Protein AF-A0AB38TUF3-F1 (afdb_monomer)

Secondary structure (DSSP, 8-state):
--HHHHHHHHHHHHHHT-HHHHHHHHHHHHTSTTGGGGHHHHHHHHHH-TT----TT-HHHHHHHTTTTTTHHHHHHHHHHH---HHHHHHHHHHHHH--THHHHHHHHHHHHHHH-TTS-HHHHHHHHHHH-

Radius of gyration: 14.68 Å; Cα contacts (8 Å, |Δi|>4): 117; chains: 1; bounding box: 42×33×36 Å

Foldseek 3Di:
DDPVVLLVQLVVCLVVVVLVSVLVSLVVLQPDPPSQVCLLSLLVSCQVCQPDDSDDDHSSLVSLCSCVVPCSLVSLLVSCVVGQHLVSLVSLLVVLVVDDDPSNVVSLVSLVCQLPDPVHDPNRNVSSVVSND

Structure (mmCIF, N/CA/C/O backbone):
data_AF-A0AB38TUF3-F1
#
_entry.id   AF-A0AB38TUF3-F1
#
loop_
_atom_site.group_PDB
_atom_site.id
_atom_site.type_symbol
_atom_site.label_atom_id
_atom_site.label_alt_id
_atom_site.label_comp_id
_atom_site.label_asym_id
_atom_site.label_entity_id
_atom_site.label_seq_id
_atom_site.pdbx_PDB_ins_code
_atom_site.Cartn_x
_atom_site.Cartn_y
_atom_site.Cartn_z
_atom_site.occupancy
_atom_site.B_iso_or_equiv
_atom_site.auth_seq_id
_atom_site.auth_comp_id
_atom_site.auth_asym_id
_atom_site.auth_atom_id
_atom_site.pdbx_PDB_model_num
ATOM 1 N N . MET A 1 1 ? 18.855 -11.535 -9.978 1.00 76.94 1 MET A N 1
ATOM 2 C CA . MET A 1 1 ? 19.681 -10.334 -9.712 1.00 76.94 1 MET A CA 1
ATOM 3 C C . MET A 1 1 ? 20.129 -10.280 -8.255 1.00 76.94 1 MET A C 1
ATOM 5 O O . MET A 1 1 ? 19.539 -10.967 -7.419 1.00 76.94 1 MET A O 1
ATOM 9 N N . ASP A 1 2 ? 21.174 -9.523 -7.926 1.00 84.56 2 ASP A N 1
ATOM 10 C CA . ASP A 1 2 ? 21.467 -9.181 -6.528 1.00 84.56 2 ASP A CA 1
ATOM 11 C C . ASP A 1 2 ? 20.508 -8.088 -6.002 1.00 84.56 2 ASP A C 1
ATOM 13 O O . ASP A 1 2 ? 19.706 -7.528 -6.749 1.00 84.56 2 ASP A O 1
ATOM 17 N N . ALA A 1 3 ? 20.525 -7.819 -4.692 1.00 81.50 3 ALA A N 1
ATOM 18 C CA . ALA A 1 3 ? 19.581 -6.876 -4.085 1.00 81.50 3 ALA A CA 1
ATOM 19 C C . ALA A 1 3 ? 19.778 -5.425 -4.560 1.00 81.50 3 ALA A C 1
ATOM 21 O O . ALA A 1 3 ? 18.803 -4.693 -4.706 1.00 81.50 3 ALA A O 1
ATOM 22 N N . LYS A 1 4 ? 21.023 -5.028 -4.840 1.00 82.50 4 LYS A N 1
ATOM 23 C CA . LYS A 1 4 ? 21.362 -3.671 -5.275 1.00 82.50 4 LYS A CA 1
ATOM 24 C C . LYS A 1 4 ? 20.907 -3.435 -6.714 1.00 82.50 4 LYS A C 1
ATOM 26 O O . LYS A 1 4 ? 20.442 -2.350 -7.050 1.00 82.50 4 LYS A O 1
ATOM 31 N N . GLU A 1 5 ? 21.010 -4.460 -7.554 1.00 84.94 5 GLU A N 1
ATOM 32 C CA . GLU A 1 5 ? 20.477 -4.432 -8.913 1.00 84.94 5 GLU A CA 1
ATOM 33 C C . GLU A 1 5 ? 18.943 -4.302 -8.925 1.00 84.94 5 GLU A C 1
ATOM 35 O O . GLU A 1 5 ? 18.403 -3.571 -9.755 1.00 84.94 5 GLU A O 1
ATOM 40 N N . ILE A 1 6 ? 18.233 -4.978 -8.009 1.00 82.75 6 ILE A N 1
ATOM 41 C CA . ILE A 1 6 ? 16.764 -4.888 -7.897 1.00 82.75 6 ILE A CA 1
ATOM 42 C C . ILE A 1 6 ? 16.338 -3.482 -7.468 1.00 82.75 6 ILE A C 1
ATOM 44 O O . ILE A 1 6 ? 15.448 -2.906 -8.087 1.00 82.75 6 ILE A O 1
ATOM 48 N N . GLU A 1 7 ? 16.991 -2.904 -6.457 1.00 83.25 7 GLU A N 1
ATOM 49 C CA . GLU A 1 7 ? 16.710 -1.532 -6.010 1.00 83.25 7 GLU A CA 1
ATOM 50 C C . GLU A 1 7 ? 16.916 -0.509 -7.132 1.00 83.25 7 GLU A C 1
ATOM 52 O O . GLU A 1 7 ? 16.070 0.362 -7.337 1.00 83.25 7 GLU A O 1
ATOM 57 N N . GLY A 1 8 ? 18.002 -0.649 -7.902 1.00 82.31 8 GLY A N 1
ATOM 58 C CA . GLY A 1 8 ? 18.255 0.194 -9.070 1.00 82.31 8 GLY A CA 1
ATOM 59 C C . GLY A 1 8 ? 17.143 0.084 -10.115 1.00 82.31 8 GLY A C 1
ATOM 60 O O . GLY A 1 8 ? 16.612 1.099 -10.561 1.00 82.31 8 GLY A O 1
ATOM 61 N N . LYS A 1 9 ? 16.716 -1.142 -10.448 1.00 84.19 9 LYS A N 1
ATOM 62 C CA . LYS A 1 9 ? 15.611 -1.340 -11.396 1.00 84.19 9 LYS A CA 1
ATOM 63 C C . LYS A 1 9 ? 14.277 -0.815 -10.877 1.00 84.19 9 LYS A C 1
ATOM 65 O O . LYS A 1 9 ? 13.546 -0.222 -11.662 1.00 84.19 9 LYS A O 1
ATOM 70 N N . LEU A 1 10 ? 13.954 -1.000 -9.595 1.00 81.19 10 LEU A N 1
ATOM 71 C CA . LEU A 1 10 ? 12.727 -0.452 -9.004 1.00 81.19 10 LEU A CA 1
ATOM 72 C C . LEU A 1 10 ? 12.687 1.066 -9.176 1.00 81.19 10 LEU A C 1
ATOM 74 O O . LEU A 1 10 ? 11.677 1.602 -9.622 1.00 81.19 10 LEU A O 1
ATOM 78 N N . HIS A 1 11 ? 13.800 1.750 -8.908 1.00 80.50 11 HIS A N 1
ATOM 79 C CA . HIS A 1 11 ? 13.908 3.191 -9.108 1.00 80.50 11 HIS A CA 1
ATOM 80 C C . HIS A 1 11 ? 13.712 3.594 -10.584 1.00 80.50 11 HIS A C 1
ATOM 82 O O . HIS A 1 11 ? 12.916 4.489 -10.884 1.00 80.50 11 HIS A O 1
ATOM 88 N N . ASP A 1 12 ? 14.366 2.907 -11.519 1.00 81.06 12 ASP A N 1
ATOM 89 C CA . ASP A 1 12 ? 14.293 3.226 -12.951 1.00 81.06 12 ASP A CA 1
ATOM 90 C C . ASP A 1 12 ? 12.907 2.940 -13.554 1.00 81.06 12 ASP A C 1
ATOM 92 O O . ASP A 1 12 ? 12.365 3.740 -14.325 1.00 81.06 12 ASP A O 1
ATOM 96 N N . LEU A 1 13 ? 12.284 1.825 -13.168 1.00 79.50 13 LEU A N 1
ATOM 97 C CA . LEU A 1 13 ? 10.931 1.450 -13.588 1.00 79.50 13 LEU A CA 1
ATOM 98 C C . LEU A 1 13 ? 9.881 2.381 -12.978 1.00 79.50 13 LEU A C 1
ATOM 100 O O . LEU A 1 13 ? 8.965 2.816 -13.676 1.00 79.50 13 LEU A O 1
ATOM 104 N N . SER A 1 14 ? 10.070 2.781 -11.717 1.00 72.75 14 SER A N 1
ATOM 105 C CA . SER A 1 14 ? 9.229 3.790 -11.067 1.00 72.75 14 SER A CA 1
ATOM 106 C C . SER A 1 14 ? 9.355 5.176 -11.692 1.00 72.75 14 SER A C 1
ATOM 108 O O . SER A 1 14 ? 8.436 5.973 -11.586 1.00 72.75 14 SER A O 1
ATOM 110 N N . SER A 1 15 ? 10.469 5.482 -12.355 1.00 75.50 15 SER A N 1
ATOM 111 C CA . SER A 1 15 ? 10.649 6.764 -13.044 1.00 75.50 15 SER A CA 1
ATOM 112 C C . SER A 1 15 ? 10.088 6.716 -14.466 1.00 75.50 15 SER A C 1
ATOM 114 O O . SER A 1 15 ? 9.517 7.687 -14.956 1.00 75.50 15 SER A O 1
ATOM 116 N N . SER A 1 16 ? 10.241 5.573 -15.139 1.00 76.69 16 SER A N 1
ATOM 117 C CA . SER A 1 16 ? 9.815 5.371 -16.529 1.00 76.69 16 SER A CA 1
ATOM 118 C C . SER A 1 16 ? 8.349 4.954 -16.686 1.00 76.69 16 SER A C 1
ATOM 120 O O . SER A 1 16 ? 7.840 4.988 -17.805 1.00 76.69 16 SER A O 1
ATOM 122 N N . MET A 1 17 ? 7.659 4.595 -15.594 1.00 73.56 17 MET A N 1
ATOM 123 C CA . MET A 1 17 ? 6.273 4.095 -15.600 1.00 73.56 17 MET A CA 1
ATOM 124 C C . MET A 1 17 ? 6.074 2.846 -16.473 1.00 73.56 17 MET A C 1
ATOM 126 O O . MET A 1 17 ? 4.990 2.635 -17.022 1.00 73.56 17 MET A O 1
ATOM 130 N N . ASN A 1 18 ? 7.112 2.023 -16.626 1.00 81.88 18 ASN A N 1
ATOM 131 C CA . ASN A 1 18 ? 7.025 0.777 -17.378 1.00 81.88 18 ASN A CA 1
ATOM 132 C C . ASN A 1 18 ? 6.390 -0.316 -16.503 1.00 81.88 18 ASN A C 1
ATOM 134 O O . ASN A 1 18 ? 7.080 -0.933 -15.693 1.00 81.88 18 ASN A O 1
ATOM 138 N N . LEU A 1 19 ? 5.075 -0.509 -16.656 1.00 77.69 19 LEU A N 1
ATOM 139 C CA . LEU A 1 19 ? 4.294 -1.467 -15.869 1.00 77.69 19 LEU A CA 1
ATOM 140 C C . LEU A 1 19 ? 4.656 -2.918 -16.191 1.00 77.69 19 LEU A C 1
ATOM 142 O O . LEU A 1 19 ? 4.855 -3.685 -15.262 1.00 77.69 19 LEU A O 1
ATOM 146 N N . ASP A 1 20 ? 4.850 -3.267 -17.465 1.00 80.25 20 ASP A N 1
ATOM 147 C CA . ASP A 1 20 ? 5.231 -4.634 -17.854 1.00 80.25 20 ASP A CA 1
ATOM 148 C C . ASP A 1 20 ? 6.565 -5.035 -17.198 1.00 80.25 20 ASP A C 1
ATOM 150 O O . ASP A 1 20 ? 6.699 -6.104 -16.609 1.00 80.25 20 ASP A O 1
ATOM 154 N N . GLY A 1 21 ? 7.549 -4.129 -17.221 1.00 83.19 21 GLY A N 1
ATOM 155 C CA . GLY A 1 21 ? 8.835 -4.363 -16.561 1.00 83.19 21 GLY A CA 1
ATOM 156 C C . GLY A 1 21 ? 8.750 -4.374 -15.032 1.00 83.19 21 GLY A C 1
ATOM 157 O O . GLY A 1 21 ? 9.571 -5.020 -14.378 1.00 83.19 21 GLY A O 1
ATOM 158 N N . LEU A 1 22 ? 7.785 -3.652 -14.454 1.00 84.75 22 LEU A N 1
ATOM 159 C CA . LEU A 1 22 ? 7.518 -3.670 -13.019 1.00 84.75 22 LEU A CA 1
ATOM 160 C C . LEU A 1 22 ? 6.875 -4.991 -12.598 1.00 84.75 22 LEU A C 1
ATOM 162 O O . LEU A 1 22 ? 7.265 -5.527 -11.563 1.00 84.75 22 LEU A O 1
ATOM 166 N N . ASP A 1 23 ? 5.958 -5.522 -13.401 1.00 85.06 23 ASP A N 1
ATOM 167 C CA . ASP A 1 23 ? 5.313 -6.808 -13.156 1.00 85.06 23 ASP A CA 1
ATOM 168 C C . ASP A 1 23 ? 6.335 -7.950 -13.210 1.00 85.06 23 ASP A C 1
ATOM 170 O O . ASP A 1 23 ? 6.451 -8.701 -12.241 1.00 85.06 23 ASP A O 1
ATOM 174 N N . ASP A 1 24 ? 7.181 -7.991 -14.246 1.00 86.50 24 ASP A N 1
ATOM 175 C CA . ASP A 1 24 ? 8.282 -8.961 -14.351 1.00 86.50 24 ASP A CA 1
ATOM 176 C C . ASP A 1 24 ? 9.218 -8.907 -13.126 1.00 86.50 24 ASP A C 1
ATOM 178 O O . ASP A 1 24 ? 9.684 -9.932 -12.617 1.00 86.50 24 ASP A O 1
ATOM 182 N N . LEU A 1 25 ? 9.512 -7.698 -12.632 1.00 85.88 25 LEU A N 1
ATOM 183 C CA . LEU A 1 25 ? 10.367 -7.515 -11.460 1.00 85.88 25 LEU A CA 1
ATOM 184 C C . LEU A 1 25 ? 9.665 -7.934 -10.164 1.00 85.88 25 LEU A C 1
ATOM 186 O O . LEU A 1 25 ? 10.314 -8.481 -9.271 1.00 85.88 25 LEU A O 1
ATOM 190 N N . CYS A 1 26 ? 8.360 -7.691 -10.051 1.00 87.12 26 CYS A N 1
ATOM 191 C CA . CYS A 1 26 ? 7.555 -8.141 -8.920 1.00 87.12 26 CYS A CA 1
ATOM 192 C C . CYS A 1 26 ? 7.493 -9.670 -8.866 1.00 87.12 26 CYS A C 1
ATOM 194 O O . CYS A 1 26 ? 7.674 -10.227 -7.785 1.00 87.12 26 CYS A O 1
ATOM 196 N N . ASP A 1 27 ? 7.356 -10.343 -10.009 1.00 85.31 27 ASP A N 1
ATOM 197 C CA . ASP A 1 27 ? 7.421 -11.805 -10.102 1.00 85.31 27 ASP A CA 1
ATOM 198 C C . ASP A 1 27 ? 8.804 -12.343 -9.692 1.00 85.31 27 ASP A C 1
ATOM 200 O O . ASP A 1 27 ? 8.904 -13.332 -8.955 1.00 85.31 27 ASP A O 1
ATOM 204 N N . GLU A 1 28 ? 9.896 -11.671 -10.090 1.00 85.88 28 GLU A N 1
ATOM 205 C CA . GLU A 1 28 ? 11.243 -12.026 -9.618 1.00 85.88 28 GLU A CA 1
ATOM 206 C C . GLU A 1 28 ? 11.367 -11.840 -8.098 1.00 85.88 28 GLU A C 1
ATOM 208 O O . GLU A 1 28 ? 11.960 -12.688 -7.431 1.00 85.88 28 GLU A O 1
ATOM 213 N N . ILE A 1 29 ? 10.809 -10.766 -7.530 1.00 85.81 29 ILE A N 1
ATOM 214 C CA . ILE A 1 29 ? 10.804 -10.521 -6.080 1.00 85.81 29 ILE A CA 1
ATOM 215 C C . ILE A 1 29 ? 9.977 -11.584 -5.344 1.00 85.81 29 ILE A C 1
ATOM 217 O O . ILE A 1 29 ? 10.436 -12.094 -4.318 1.00 85.81 29 ILE A O 1
ATOM 221 N N . ASP A 1 30 ? 8.809 -11.959 -5.871 1.00 81.56 30 ASP A N 1
ATOM 222 C CA . ASP A 1 30 ? 7.905 -12.958 -5.284 1.00 81.56 30 ASP A CA 1
ATOM 223 C C . ASP A 1 30 ? 8.564 -14.340 -5.169 1.00 81.56 30 ASP A C 1
ATOM 225 O O . ASP A 1 30 ? 8.411 -15.056 -4.172 1.00 81.56 30 ASP A O 1
ATOM 229 N N . GLY A 1 31 ? 9.376 -14.694 -6.170 1.00 80.69 31 GLY A N 1
ATOM 230 C CA . GLY A 1 31 ? 10.159 -15.927 -6.200 1.00 80.69 31 GLY A CA 1
ATOM 231 C C . GLY A 1 31 ? 11.291 -15.990 -5.167 1.00 80.69 31 GLY A C 1
ATOM 232 O O . GLY A 1 31 ? 11.901 -17.049 -4.985 1.00 80.69 31 GLY A O 1
ATOM 233 N N . ARG A 1 32 ? 11.596 -14.889 -4.470 1.00 81.38 32 ARG A N 1
ATOM 234 C CA . ARG A 1 32 ? 12.729 -14.807 -3.542 1.00 81.38 32 ARG A CA 1
ATOM 235 C C . ARG A 1 32 ? 12.308 -14.964 -2.088 1.00 81.38 32 ARG A C 1
ATOM 237 O O . ARG A 1 32 ? 11.333 -14.397 -1.608 1.00 81.38 32 ARG A O 1
ATOM 244 N N . GLY A 1 33 ? 13.150 -15.650 -1.316 1.00 77.19 33 GLY A N 1
ATOM 245 C CA . GLY A 1 33 ? 12.983 -15.741 0.139 1.00 77.19 33 GLY A CA 1
ATOM 246 C C . GLY A 1 33 ? 13.194 -14.412 0.877 1.00 77.19 33 GLY A C 1
ATOM 247 O O . GLY A 1 33 ? 12.792 -14.290 2.030 1.00 77.19 33 GLY A O 1
ATOM 248 N N . ASP A 1 34 ? 13.812 -13.421 0.227 1.00 81.81 34 ASP A N 1
ATOM 249 C CA . ASP A 1 34 ? 14.222 -12.152 0.827 1.00 81.81 34 ASP A CA 1
ATOM 250 C C . ASP A 1 34 ? 13.466 -10.915 0.323 1.00 81.81 34 ASP A C 1
ATOM 252 O O . ASP A 1 34 ? 13.816 -9.803 0.719 1.00 81.81 34 ASP A O 1
ATOM 256 N N . GLY A 1 35 ? 12.422 -11.090 -0.491 1.00 81.62 35 GLY A N 1
ATOM 257 C CA . GLY A 1 35 ? 11.687 -9.997 -1.137 1.00 81.62 35 GLY A CA 1
ATOM 258 C C . GLY A 1 35 ? 11.063 -8.960 -0.192 1.00 81.62 35 GLY A C 1
ATOM 259 O O . GLY A 1 35 ? 10.883 -7.809 -0.577 1.00 81.62 35 GLY A O 1
ATOM 260 N N . GLY A 1 36 ? 10.849 -9.302 1.083 1.00 83.62 36 GLY A N 1
ATOM 261 C CA . GLY A 1 36 ? 10.283 -8.397 2.089 1.00 83.62 36 GLY A CA 1
ATOM 262 C C . GLY A 1 36 ? 11.129 -7.140 2.324 1.00 83.62 36 GLY A C 1
ATOM 263 O O . GLY A 1 36 ? 10.604 -6.114 2.745 1.00 83.62 36 GLY A O 1
ATOM 264 N N . ARG A 1 37 ? 12.428 -7.178 1.991 1.00 87.88 37 ARG A N 1
ATOM 265 C CA . ARG A 1 37 ? 13.301 -5.992 2.051 1.00 87.88 37 ARG A CA 1
ATOM 266 C C . ARG A 1 37 ? 12.935 -4.914 1.027 1.00 87.88 37 ARG A C 1
ATOM 268 O O . ARG A 1 37 ? 13.321 -3.768 1.209 1.00 87.88 37 ARG A O 1
ATOM 275 N N . PHE A 1 38 ? 12.201 -5.272 -0.026 1.00 88.94 38 PHE A N 1
ATOM 276 C CA . PHE A 1 38 ? 11.794 -4.348 -1.083 1.00 88.94 38 PHE A CA 1
ATOM 277 C C . PHE A 1 38 ? 10.408 -3.741 -0.845 1.00 88.94 38 PHE A C 1
ATOM 279 O O . PHE A 1 38 ? 9.979 -2.915 -1.642 1.00 88.94 38 PHE A O 1
ATOM 286 N N . LEU A 1 39 ? 9.717 -4.092 0.251 1.00 89.69 39 LEU A N 1
ATOM 287 C CA . LEU A 1 39 ? 8.392 -3.545 0.568 1.00 89.69 39 LEU A CA 1
ATOM 288 C C . LEU A 1 39 ? 8.396 -2.014 0.628 1.00 89.69 39 LEU A C 1
ATOM 290 O O . LEU A 1 39 ? 7.494 -1.386 0.087 1.00 89.69 39 LEU A O 1
ATOM 294 N N . ASP A 1 40 ? 9.425 -1.407 1.225 1.00 89.00 40 ASP A N 1
ATOM 295 C CA . ASP A 1 40 ? 9.540 0.056 1.290 1.00 89.00 40 ASP A CA 1
ATOM 296 C C . ASP A 1 40 ? 9.635 0.685 -0.106 1.00 89.00 40 ASP A C 1
ATOM 298 O O . ASP A 1 40 ? 8.975 1.684 -0.385 1.00 89.00 40 ASP A O 1
ATOM 302 N N . ALA A 1 41 ? 10.411 0.072 -1.002 1.00 88.38 41 ALA A N 1
ATOM 303 C CA . ALA A 1 41 ? 10.523 0.526 -2.381 1.00 88.38 41 ALA A CA 1
ATOM 304 C C . ALA A 1 41 ? 9.201 0.332 -3.141 1.00 88.38 41 ALA A C 1
ATOM 306 O O . ALA A 1 41 ? 8.762 1.245 -3.831 1.00 88.38 41 ALA A O 1
ATOM 307 N N . ILE A 1 42 ? 8.526 -0.807 -2.961 1.00 89.44 42 ILE A N 1
ATOM 308 C CA . ILE A 1 42 ? 7.210 -1.087 -3.552 1.00 89.44 42 ILE A CA 1
ATOM 309 C C . ILE A 1 42 ? 6.178 -0.035 -3.120 1.00 89.44 42 ILE A C 1
ATOM 311 O O . ILE A 1 42 ? 5.505 0.556 -3.965 1.00 89.44 42 ILE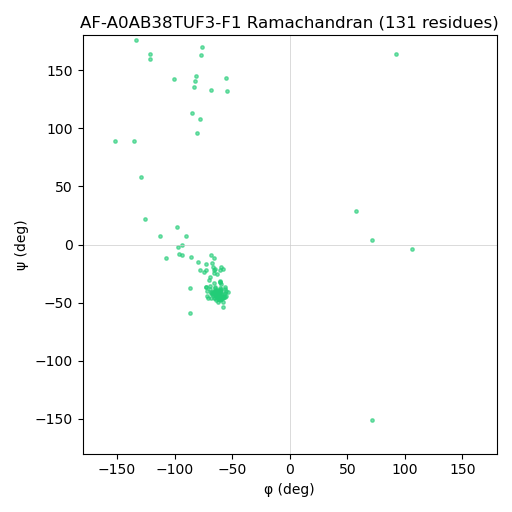 A O 1
ATOM 315 N N . PHE A 1 43 ? 6.081 0.260 -1.821 1.00 91.06 43 PHE A N 1
ATOM 316 C CA . PHE A 1 43 ? 5.159 1.282 -1.325 1.00 91.06 43 PHE A CA 1
ATOM 317 C C . PHE A 1 43 ? 5.520 2.681 -1.823 1.00 91.06 43 PHE A C 1
ATOM 319 O O . PHE A 1 43 ? 4.624 3.432 -2.199 1.00 91.06 43 PHE A O 1
ATOM 326 N N . ALA A 1 44 ? 6.809 3.015 -1.930 1.00 89.44 44 ALA A N 1
ATOM 327 C CA . ALA A 1 44 ? 7.234 4.284 -2.513 1.00 89.44 44 ALA A CA 1
ATOM 328 C C . ALA A 1 44 ? 6.763 4.446 -3.973 1.00 89.44 44 ALA A C 1
ATOM 330 O O . ALA A 1 44 ? 6.418 5.553 -4.385 1.00 89.44 44 ALA A O 1
ATOM 331 N N . ILE A 1 45 ? 6.693 3.366 -4.760 1.00 88.06 45 ILE A N 1
ATOM 332 C CA . ILE A 1 45 ? 6.151 3.414 -6.130 1.00 88.06 45 ILE A CA 1
ATOM 333 C C . ILE A 1 45 ? 4.665 3.777 -6.109 1.00 88.06 45 ILE A C 1
ATOM 335 O O . ILE A 1 45 ? 4.248 4.655 -6.867 1.00 88.06 45 ILE A O 1
ATOM 339 N N . LEU A 1 46 ? 3.886 3.144 -5.230 1.00 88.19 46 LEU A N 1
ATOM 340 C CA . LEU A 1 46 ? 2.456 3.422 -5.070 1.00 88.19 46 LEU A CA 1
ATOM 341 C C . LEU A 1 46 ? 2.211 4.861 -4.590 1.00 88.19 46 LEU A C 1
ATOM 343 O O . LEU A 1 46 ? 1.345 5.552 -5.122 1.00 88.19 46 LEU A O 1
ATOM 347 N N . GLU A 1 47 ? 2.998 5.322 -3.615 1.00 89.00 47 GLU A N 1
ATOM 348 C CA . GLU A 1 47 ? 2.928 6.672 -3.045 1.00 89.00 47 GLU A CA 1
ATOM 349 C C . GLU A 1 47 ? 3.244 7.756 -4.085 1.00 89.00 47 GLU A C 1
ATOM 351 O O . GLU A 1 47 ? 2.580 8.791 -4.112 1.00 89.00 47 GLU A O 1
ATOM 356 N N . ASN A 1 48 ? 4.234 7.524 -4.953 1.00 87.69 48 ASN A N 1
ATOM 357 C CA . ASN A 1 48 ? 4.646 8.488 -5.977 1.00 87.69 48 ASN A CA 1
ATOM 358 C C . ASN A 1 48 ? 3.729 8.502 -7.208 1.00 87.69 48 ASN A C 1
ATOM 360 O O . ASN A 1 48 ? 3.782 9.444 -7.999 1.00 87.69 48 ASN A O 1
ATOM 364 N N . ASN A 1 49 ? 2.876 7.487 -7.373 1.00 85.06 49 ASN A N 1
ATOM 365 C CA . ASN A 1 49 ? 2.029 7.317 -8.555 1.00 85.06 49 ASN A CA 1
ATOM 366 C C . ASN A 1 49 ? 0.555 7.085 -8.186 1.00 85.06 49 ASN A C 1
ATOM 368 O O . ASN A 1 49 ? -0.040 6.088 -8.598 1.00 85.06 49 ASN A O 1
ATOM 372 N N . PRO A 1 50 ? -0.075 8.016 -7.445 1.00 83.44 50 PRO A N 1
ATOM 373 C CA . PRO A 1 50 ? -1.402 7.818 -6.859 1.00 83.44 50 PRO A CA 1
ATOM 374 C C . PRO A 1 50 ? -2.537 7.669 -7.884 1.00 83.44 50 PRO A C 1
ATOM 376 O O . PRO A 1 50 ? -3.597 7.153 -7.541 1.00 83.44 50 PRO A O 1
ATOM 379 N N . SER A 1 51 ? -2.343 8.143 -9.118 1.00 79.75 51 SER A N 1
ATOM 380 C CA . SER A 1 51 ? -3.332 8.094 -10.204 1.00 79.75 51 SER A CA 1
ATOM 381 C C . SER A 1 51 ? -3.135 6.922 -11.166 1.00 79.75 51 SER A C 1
ATOM 383 O O . SER A 1 51 ? -3.903 6.782 -12.120 1.00 79.75 51 SER A O 1
ATOM 385 N N . LYS A 1 52 ? -2.094 6.106 -10.968 1.00 80.38 52 LYS A N 1
ATOM 386 C CA . LYS A 1 52 ? -1.811 4.968 -11.839 1.00 80.38 52 LYS A CA 1
ATOM 387 C C . LYS A 1 52 ? -2.638 3.758 -11.435 1.00 80.38 52 LYS A C 1
ATOM 389 O O . LYS A 1 52 ? -2.730 3.408 -10.262 1.00 80.38 52 LYS A O 1
ATOM 394 N N . ASP A 1 53 ? -3.199 3.112 -12.448 1.00 79.19 53 ASP A N 1
ATOM 395 C CA . ASP A 1 53 ? -3.771 1.783 -12.313 1.00 79.19 53 ASP A CA 1
ATOM 396 C C . ASP A 1 53 ? -2.646 0.758 -12.476 1.00 79.19 53 ASP A C 1
ATOM 398 O O . ASP A 1 53 ? -2.038 0.657 -13.543 1.00 79.19 53 ASP A O 1
ATOM 402 N N . PHE A 1 54 ? -2.345 0.049 -11.393 1.00 78.00 54 PHE A N 1
ATOM 403 C CA . PHE A 1 54 ? -1.370 -1.039 -11.369 1.00 78.00 54 PHE A CA 1
ATOM 404 C C . PHE A 1 54 ? -2.016 -2.397 -11.675 1.00 78.00 54 PHE A C 1
ATOM 406 O O . PHE A 1 54 ? -1.362 -3.422 -11.545 1.00 78.00 54 PHE A O 1
ATOM 413 N N . GLY A 1 55 ? -3.293 -2.425 -12.059 1.00 71.81 55 GLY A N 1
ATOM 414 C CA . GLY A 1 55 ? -4.078 -3.642 -12.211 1.00 71.81 55 GLY A CA 1
ATOM 415 C C . GLY A 1 55 ? -4.847 -4.002 -10.938 1.00 71.81 55 GLY A C 1
ATOM 416 O O . GLY A 1 55 ? -4.593 -3.494 -9.843 1.00 71.81 55 GLY A O 1
ATOM 417 N N . SER A 1 56 ? -5.827 -4.896 -11.084 1.00 67.56 56 SER A N 1
ATOM 418 C CA . SER A 1 56 ? -6.755 -5.280 -10.012 1.00 67.56 56 SER A CA 1
ATOM 419 C C . SER A 1 56 ? -6.952 -6.806 -9.938 1.00 67.56 56 SER A C 1
ATOM 421 O O . SER A 1 56 ? -7.894 -7.316 -10.550 1.00 67.56 56 SER A O 1
ATOM 423 N N . PRO A 1 57 ? -6.117 -7.547 -9.173 1.00 62.50 57 PRO A N 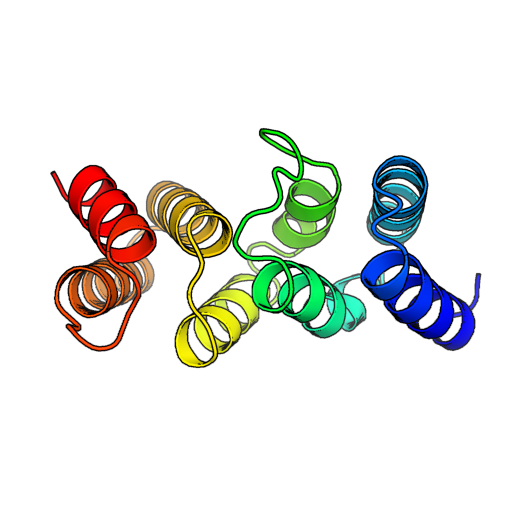1
ATOM 424 C CA . PRO A 1 57 ? -4.872 -7.119 -8.522 1.00 62.50 57 PRO A CA 1
ATOM 425 C C . PRO A 1 57 ? -3.679 -7.148 -9.492 1.00 62.50 57 PRO A C 1
ATOM 427 O O . PRO A 1 57 ? -3.551 -8.069 -10.293 1.00 62.50 57 PRO A O 1
ATOM 430 N N . GLY A 1 58 ? -2.805 -6.147 -9.396 1.00 77.81 58 GLY A N 1
ATOM 431 C CA . GLY A 1 58 ? -1.518 -6.114 -10.097 1.00 77.81 58 GLY A CA 1
ATOM 432 C C . GLY A 1 58 ? -0.445 -6.993 -9.458 1.00 77.81 58 GLY A C 1
ATOM 433 O O . GLY A 1 58 ? -0.544 -7.331 -8.273 1.00 77.81 58 GLY A O 1
ATOM 434 N N . ALA A 1 59 ? 0.629 -7.293 -10.196 1.00 84.00 59 ALA A N 1
ATOM 435 C CA . ALA A 1 59 ? 1.754 -8.071 -9.669 1.00 84.00 59 ALA A CA 1
ATOM 436 C C . ALA A 1 59 ? 2.426 -7.376 -8.468 1.00 84.00 59 ALA A C 1
ATOM 438 O O . ALA A 1 59 ? 2.828 -8.036 -7.511 1.00 84.00 59 ALA A O 1
ATOM 439 N N . ILE A 1 60 ? 2.443 -6.036 -8.450 1.00 84.56 60 ILE A N 1
ATOM 440 C CA . ILE A 1 60 ? 2.961 -5.238 -7.326 1.00 84.56 60 ILE A CA 1
ATOM 441 C C . ILE A 1 60 ? 2.229 -5.506 -6.003 1.00 84.56 60 ILE A C 1
ATOM 443 O O . ILE A 1 60 ? 2.853 -5.575 -4.942 1.00 84.56 60 ILE A O 1
ATOM 447 N N . VAL A 1 61 ? 0.909 -5.703 -6.058 1.00 85.00 61 VAL A N 1
ATOM 448 C CA . VAL A 1 61 ? 0.103 -6.033 -4.876 1.00 85.00 61 VAL A CA 1
ATOM 449 C C . VAL A 1 61 ? 0.410 -7.456 -4.437 1.00 85.00 61 VAL A C 1
ATOM 451 O O . VAL A 1 61 ? 0.647 -7.687 -3.254 1.00 85.00 61 VAL A O 1
ATOM 454 N N . HIS A 1 62 ? 0.450 -8.399 -5.381 1.00 86.88 62 HIS A N 1
ATOM 455 C CA . HIS A 1 62 ? 0.748 -9.799 -5.088 1.00 86.88 62 HIS A CA 1
ATOM 456 C C . HIS A 1 62 ? 2.114 -9.976 -4.414 1.00 86.88 62 HIS A C 1
ATOM 458 O O . HIS A 1 62 ? 2.195 -10.646 -3.381 1.00 86.88 62 HIS A O 1
ATOM 464 N N . ALA A 1 63 ? 3.146 -9.302 -4.925 1.00 86.81 63 ALA A N 1
ATOM 465 C CA . ALA A 1 63 ? 4.484 -9.326 -4.343 1.00 86.81 63 ALA A CA 1
ATOM 466 C C . ALA A 1 63 ? 4.503 -8.794 -2.899 1.00 86.81 63 ALA A C 1
ATOM 468 O O . ALA A 1 63 ? 5.191 -9.344 -2.036 1.00 86.81 63 ALA A O 1
ATOM 469 N N . ALA A 1 64 ? 3.726 -7.747 -2.604 1.00 87.50 64 ALA A N 1
ATOM 470 C CA . ALA A 1 64 ? 3.632 -7.202 -1.253 1.00 87.50 64 ALA A CA 1
ATOM 471 C C . ALA A 1 64 ? 2.843 -8.125 -0.302 1.00 87.50 64 ALA A C 1
ATOM 473 O O . ALA A 1 64 ? 3.285 -8.400 0.818 1.00 87.50 64 ALA A O 1
ATOM 474 N N . GLU A 1 65 ? 1.706 -8.659 -0.755 1.00 87.69 65 GLU A N 1
ATOM 475 C CA . GLU A 1 65 ? 0.810 -9.506 0.043 1.00 87.69 65 GLU 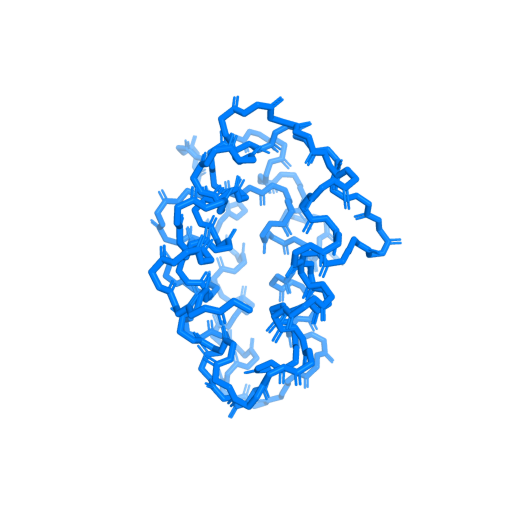A CA 1
ATOM 476 C C . GLU A 1 65 ? 1.426 -10.849 0.446 1.00 87.69 65 GLU A C 1
ATOM 478 O O . GLU A 1 65 ? 1.032 -11.430 1.458 1.00 87.69 65 GLU A O 1
ATOM 483 N N . ARG A 1 66 ? 2.451 -11.337 -0.260 1.00 87.25 66 ARG A N 1
ATOM 484 C CA . ARG A 1 66 ? 3.196 -12.539 0.156 1.00 87.25 66 ARG A CA 1
ATOM 485 C C . ARG A 1 66 ? 3.856 -12.410 1.533 1.00 87.25 66 ARG A C 1
ATOM 487 O O . ARG A 1 66 ? 4.185 -13.417 2.175 1.00 87.25 66 ARG A O 1
ATOM 494 N N . TYR A 1 67 ? 4.029 -11.177 2.002 1.00 88.12 67 TYR A N 1
ATOM 495 C CA . TYR A 1 67 ? 4.570 -10.845 3.316 1.00 88.12 67 TYR A CA 1
ATOM 496 C C . TYR A 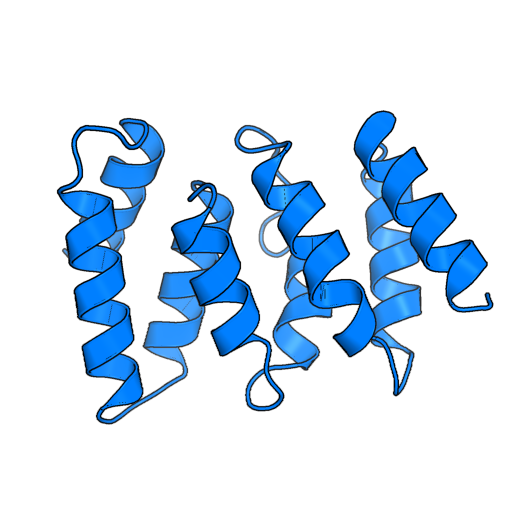1 67 ? 3.492 -10.534 4.358 1.00 88.12 67 TYR A C 1
ATOM 498 O O . TYR A 1 67 ? 3.818 -10.026 5.434 1.00 88.12 67 TYR A O 1
ATOM 506 N N . PHE A 1 68 ? 2.231 -10.878 4.086 1.00 87.81 68 PHE A N 1
ATOM 507 C CA . PHE A 1 68 ? 1.167 -10.876 5.087 1.00 87.81 68 PHE A CA 1
ATOM 508 C C . PHE A 1 68 ? 1.562 -11.737 6.300 1.00 87.81 68 PHE A C 1
ATOM 510 O O . PHE A 1 68 ? 2.083 -12.849 6.161 1.00 87.81 68 PHE A O 1
ATOM 517 N N . GLY A 1 69 ? 1.389 -11.195 7.503 1.00 85.75 69 GLY A N 1
ATOM 518 C CA . GLY A 1 69 ? 1.858 -11.757 8.770 1.00 85.75 69 GLY A CA 1
ATOM 519 C C . GLY A 1 69 ? 3.376 -11.686 8.984 1.00 85.75 69 GLY A C 1
ATOM 520 O O . GLY A 1 69 ? 3.878 -12.217 9.974 1.00 85.75 69 GLY A O 1
ATOM 521 N N . LYS A 1 70 ? 4.130 -11.064 8.067 1.00 87.69 70 LYS A N 1
ATOM 522 C CA . LYS A 1 70 ? 5.604 -10.976 8.083 1.00 87.69 70 LYS A CA 1
ATOM 523 C C . LYS A 1 70 ? 6.122 -9.534 7.996 1.00 87.69 70 LYS A C 1
ATOM 525 O O . LYS A 1 70 ? 7.268 -9.323 7.606 1.00 87.69 70 LYS A O 1
ATOM 530 N N . GLY A 1 71 ? 5.299 -8.552 8.365 1.00 85.81 71 GLY A N 1
ATOM 531 C CA . GLY A 1 71 ? 5.674 -7.132 8.415 1.00 85.81 71 GLY A CA 1
ATOM 532 C C . GLY A 1 71 ? 5.090 -6.275 7.291 1.00 85.81 71 GLY A C 1
ATOM 533 O O . GLY A 1 71 ? 5.246 -5.056 7.329 1.00 85.81 71 GLY A O 1
ATOM 534 N N . TYR A 1 72 ? 4.374 -6.874 6.334 1.00 91.50 72 TYR A N 1
ATOM 535 C CA . TYR A 1 72 ? 3.634 -6.147 5.298 1.00 91.50 72 TYR A CA 1
ATOM 536 C C . TYR A 1 72 ? 2.651 -5.129 5.888 1.00 91.50 72 TYR A C 1
ATOM 538 O O . TYR A 1 72 ? 2.617 -3.983 5.451 1.00 91.50 72 TYR A O 1
ATOM 546 N N . GLU A 1 73 ? 1.901 -5.516 6.919 1.00 91.81 73 GLU A N 1
ATOM 547 C CA . GLU A 1 73 ? 0.885 -4.676 7.554 1.00 91.81 73 GLU A CA 1
ATOM 548 C C . GLU A 1 73 ? 1.508 -3.416 8.149 1.00 91.81 73 GLU A C 1
ATOM 550 O O . GLU A 1 73 ? 1.001 -2.314 7.950 1.00 91.81 73 GLU A O 1
ATOM 555 N N . GLN A 1 74 ? 2.647 -3.568 8.831 1.00 92.31 74 GLN A N 1
ATOM 556 C CA . GLN A 1 74 ? 3.381 -2.440 9.393 1.00 92.31 74 GLN A CA 1
ATOM 557 C C . GLN A 1 74 ? 3.848 -1.487 8.287 1.00 92.31 74 GLN A C 1
ATOM 559 O O . GLN A 1 74 ? 3.665 -0.277 8.402 1.00 92.31 74 GLN A O 1
ATOM 564 N N . LYS A 1 75 ? 4.394 -2.026 7.191 1.00 93.44 75 LYS A N 1
ATOM 565 C CA . LYS A 1 75 ? 4.846 -1.222 6.050 1.00 93.44 75 LYS A CA 1
ATOM 566 C C . LYS A 1 75 ? 3.703 -0.505 5.334 1.00 93.44 75 LYS A C 1
ATOM 568 O O . LYS A 1 75 ? 3.859 0.657 4.961 1.00 93.44 75 LYS A O 1
ATOM 573 N N . LEU A 1 76 ? 2.538 -1.140 5.229 1.00 94.50 76 LEU A N 1
ATOM 574 C CA . LEU A 1 76 ? 1.332 -0.512 4.698 1.00 94.50 76 LEU A CA 1
ATOM 575 C C . LEU A 1 76 ? 0.860 0.646 5.591 1.00 94.50 76 LEU A C 1
ATOM 577 O O . LEU A 1 76 ? 0.554 1.721 5.082 1.00 94.50 76 LEU A O 1
ATOM 581 N N . ILE A 1 77 ? 0.845 0.470 6.917 1.00 94.06 77 ILE A N 1
ATOM 582 C CA . ILE A 1 77 ? 0.485 1.538 7.867 1.00 94.06 77 ILE A CA 1
ATOM 583 C C . ILE A 1 77 ? 1.462 2.720 7.761 1.00 94.06 77 ILE A C 1
ATOM 585 O O . ILE A 1 77 ? 1.040 3.879 7.739 1.00 94.06 77 ILE A O 1
ATOM 589 N N . GLU A 1 78 ? 2.765 2.439 7.669 1.00 94.25 78 GLU A N 1
ATOM 590 C CA . GLU A 1 78 ? 3.801 3.458 7.472 1.00 94.25 78 GLU A CA 1
ATOM 591 C C . GLU A 1 78 ? 3.589 4.222 6.154 1.00 94.25 78 GLU A C 1
ATOM 593 O O . GLU A 1 78 ? 3.689 5.448 6.139 1.00 94.25 78 GLU A O 1
ATOM 598 N N . SER A 1 79 ? 3.239 3.519 5.073 1.00 94.00 79 SER A N 1
ATOM 599 C CA . SER A 1 79 ? 2.925 4.109 3.765 1.00 94.00 79 SER A CA 1
ATOM 600 C C . SER A 1 79 ? 1.705 5.031 3.810 1.00 94.00 79 SER A C 1
ATOM 602 O O . SER A 1 79 ? 1.781 6.194 3.407 1.00 94.00 79 SER A O 1
ATOM 604 N N . LEU A 1 80 ? 0.603 4.559 4.397 1.00 93.75 80 LEU A N 1
ATOM 605 C CA . LEU A 1 80 ? -0.632 5.331 4.576 1.00 93.75 80 LEU A CA 1
ATOM 606 C C . LEU A 1 80 ? -0.429 6.585 5.428 1.00 93.75 80 LEU A C 1
ATOM 608 O O . LEU A 1 80 ? -1.110 7.584 5.223 1.00 93.75 80 LEU A O 1
ATOM 612 N N . SER A 1 81 ? 0.507 6.536 6.377 1.00 91.81 81 SER A N 1
ATOM 613 C CA . SER A 1 81 ? 0.858 7.688 7.211 1.00 91.81 81 SER A CA 1
ATOM 614 C C . SER A 1 81 ? 1.679 8.739 6.455 1.00 91.81 81 SER A C 1
ATOM 616 O O . SER A 1 81 ? 1.688 9.900 6.860 1.00 91.81 81 SER A O 1
ATOM 618 N N . ARG A 1 82 ? 2.384 8.351 5.380 1.00 92.44 82 ARG A N 1
ATOM 619 C CA . ARG A 1 82 ? 3.175 9.262 4.537 1.00 92.44 82 ARG A CA 1
ATOM 620 C C . ARG A 1 82 ? 2.337 9.893 3.435 1.00 92.44 82 ARG A C 1
ATOM 622 O O . ARG A 1 82 ? 2.269 11.115 3.353 1.00 92.44 82 ARG A O 1
ATOM 629 N N . ASN A 1 83 ? 1.741 9.065 2.578 1.00 91.69 83 ASN A N 1
ATOM 630 C CA . ASN A 1 83 ? 0.933 9.523 1.453 1.00 91.69 83 ASN A CA 1
ATOM 631 C C . ASN A 1 83 ? -0.134 8.476 1.087 1.00 91.69 83 ASN A C 1
ATOM 633 O O . ASN A 1 83 ? 0.118 7.591 0.264 1.00 91.69 83 ASN A O 1
ATOM 637 N N . PRO A 1 84 ? -1.327 8.537 1.698 1.00 92.44 84 PRO A N 1
ATOM 638 C CA . PRO A 1 84 ? -2.389 7.591 1.401 1.00 92.44 84 PRO A CA 1
ATOM 639 C C . PRO A 1 84 ? -2.909 7.809 -0.024 1.00 92.44 84 PRO A C 1
ATOM 641 O O . PRO A 1 84 ? -3.203 8.931 -0.439 1.00 92.44 84 PRO A O 1
ATOM 644 N N . THR A 1 85 ? -3.053 6.718 -0.771 1.00 92.62 85 THR A N 1
ATOM 645 C CA . THR A 1 85 ? -3.557 6.700 -2.147 1.00 92.62 85 THR A CA 1
ATOM 646 C C . THR A 1 85 ? -4.797 5.818 -2.221 1.00 92.62 85 THR A C 1
ATOM 648 O O . THR A 1 85 ? -5.058 5.019 -1.321 1.00 92.62 85 THR A O 1
ATOM 651 N N . VAL A 1 86 ? -5.577 5.928 -3.301 1.00 91.25 86 VAL A N 1
ATOM 652 C CA . VAL A 1 86 ? -6.742 5.048 -3.509 1.00 91.25 86 VAL A CA 1
ATOM 653 C C . VAL A 1 86 ? -6.311 3.577 -3.470 1.00 91.25 86 VAL A C 1
ATOM 655 O O . VAL A 1 86 ? -6.989 2.741 -2.875 1.00 91.25 86 VAL A O 1
ATOM 658 N N . HIS A 1 87 ? -5.137 3.278 -4.029 1.00 90.19 87 HIS A N 1
ATOM 659 C CA . HIS A 1 87 ? -4.593 1.927 -4.072 1.00 90.19 87 HIS A CA 1
ATOM 660 C C . HIS A 1 87 ? -4.196 1.413 -2.680 1.00 90.19 87 HIS A C 1
ATOM 662 O O . HIS A 1 87 ? -4.591 0.311 -2.301 1.00 90.19 87 HIS A O 1
ATOM 668 N N . THR A 1 88 ? -3.488 2.210 -1.868 1.00 92.38 88 THR A N 1
ATOM 669 C CA . THR A 1 88 ? -3.093 1.783 -0.512 1.00 92.38 88 THR A CA 1
ATOM 670 C C . THR A 1 88 ? -4.287 1.693 0.441 1.00 92.38 88 THR A C 1
ATOM 672 O O . THR A 1 88 ? -4.314 0.820 1.307 1.00 92.38 88 THR A O 1
ATOM 675 N N . VAL A 1 89 ? -5.324 2.513 0.247 1.00 94.44 89 VAL A N 1
ATOM 676 C CA . VAL A 1 89 ? -6.606 2.400 0.966 1.00 94.44 89 VAL A CA 1
ATOM 677 C C . VAL A 1 89 ? -7.354 1.117 0.587 1.00 94.44 89 VAL A C 1
ATOM 679 O O . VAL A 1 89 ? -7.875 0.421 1.459 1.00 94.44 89 VAL A O 1
ATOM 682 N N . TRP A 1 90 ? -7.366 0.744 -0.692 1.00 92.75 90 TRP A N 1
ATOM 683 C CA . TRP A 1 90 ? -7.924 -0.540 -1.121 1.00 92.75 90 TRP A CA 1
ATOM 684 C C . TRP A 1 90 ? -7.147 -1.731 -0.531 1.00 92.75 90 TRP A C 1
ATOM 686 O O . TRP A 1 90 ? -7.756 -2.680 -0.030 1.00 92.75 90 TRP A O 1
ATOM 696 N N . MET A 1 91 ? -5.811 -1.657 -0.499 1.00 93.44 91 MET A N 1
ATOM 697 C CA . MET A 1 91 ? -4.966 -2.656 0.170 1.00 93.44 91 MET A CA 1
ATOM 698 C C . MET A 1 91 ? -5.268 -2.740 1.674 1.00 93.44 91 MET A C 1
ATOM 700 O O . MET A 1 91 ? -5.367 -3.840 2.216 1.00 93.44 91 MET A O 1
ATOM 704 N N . LEU A 1 92 ? -5.491 -1.606 2.349 1.00 95.31 92 LEU A N 1
ATOM 705 C CA . LEU A 1 92 ? -5.894 -1.572 3.759 1.00 95.31 92 LEU A CA 1
ATOM 706 C C . LEU A 1 92 ? -7.212 -2.316 3.986 1.00 95.31 92 LEU A C 1
ATOM 708 O O . LEU A 1 92 ? -7.305 -3.124 4.908 1.00 95.31 92 LEU A O 1
ATOM 712 N N . ASN A 1 93 ? -8.211 -2.091 3.128 1.00 95.19 93 ASN A N 1
ATOM 713 C CA . ASN A 1 93 ? -9.486 -2.802 3.206 1.00 95.19 93 ASN A CA 1
ATOM 714 C C . ASN A 1 93 ? -9.299 -4.323 3.060 1.00 95.19 93 ASN A C 1
ATOM 716 O O . ASN A 1 93 ? -9.899 -5.103 3.799 1.00 95.19 93 ASN A O 1
ATOM 720 N N . ARG A 1 94 ? -8.417 -4.771 2.158 1.00 92.25 94 ARG A N 1
ATOM 721 C CA . ARG A 1 94 ? -8.080 -6.200 2.034 1.00 92.25 94 ARG A CA 1
ATOM 722 C C . ARG A 1 94 ? -7.476 -6.764 3.315 1.00 92.25 94 ARG A C 1
ATOM 724 O O . ARG A 1 94 ? -7.904 -7.830 3.751 1.00 92.25 94 ARG A O 1
ATOM 731 N N . VAL A 1 95 ? -6.551 -6.040 3.950 1.00 93.69 95 VAL A N 1
ATOM 732 C CA . VAL A 1 95 ? -5.972 -6.460 5.236 1.00 93.69 95 VAL A CA 1
ATOM 733 C C . VAL A 1 95 ? -7.047 -6.542 6.313 1.00 93.69 95 VAL A C 1
ATOM 735 O O . VAL A 1 95 ? -7.134 -7.567 6.978 1.00 93.69 95 VAL A O 1
ATOM 738 N N . ILE A 1 96 ? -7.911 -5.530 6.444 1.00 94.88 96 ILE A N 1
ATOM 739 C CA . ILE A 1 96 ? -9.032 -5.524 7.405 1.00 94.88 96 ILE A CA 1
ATOM 740 C C . ILE A 1 96 ? -9.918 -6.767 7.241 1.00 94.88 96 ILE A C 1
ATOM 742 O O . ILE A 1 96 ? -10.332 -7.374 8.232 1.00 94.88 96 ILE A O 1
ATOM 746 N N . ASN A 1 97 ? -10.185 -7.167 5.998 1.00 92.88 97 ASN A N 1
ATOM 747 C CA . ASN A 1 97 ? -10.985 -8.351 5.695 1.00 92.88 97 ASN A CA 1
ATOM 748 C C . ASN A 1 97 ? -10.251 -9.674 5.974 1.00 92.88 97 ASN A C 1
ATOM 750 O O . ASN A 1 97 ? -10.908 -10.693 6.170 1.00 92.88 97 ASN A O 1
ATOM 754 N N . GLY A 1 98 ? -8.916 -9.665 6.012 1.00 90.44 98 GLY A N 1
ATOM 755 C CA . GLY A 1 98 ? -8.077 -10.832 6.298 1.00 90.44 98 GLY A CA 1
ATOM 756 C C . GLY A 1 98 ? -7.618 -10.974 7.754 1.00 90.44 98 GLY A C 1
ATOM 757 O O . GLY A 1 98 ? -7.026 -11.999 8.088 1.00 90.44 98 GLY A O 1
ATOM 758 N N . VAL A 1 99 ? -7.858 -9.977 8.616 1.00 92.50 99 VAL A N 1
ATOM 759 C CA . VAL A 1 99 ? -7.453 -9.988 10.036 1.00 92.50 99 VAL A CA 1
ATOM 760 C C . VAL A 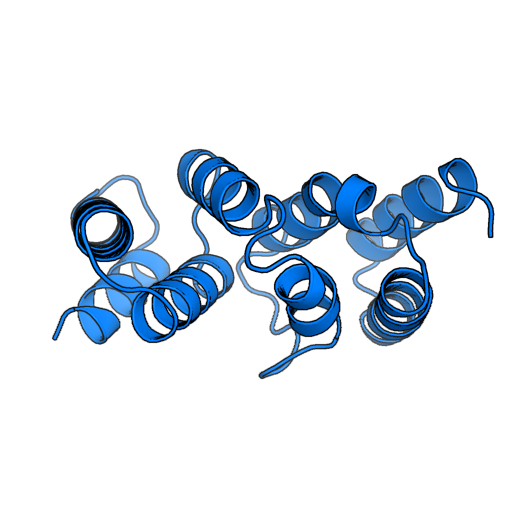1 99 ? -8.641 -9.842 10.984 1.00 92.50 99 VAL A C 1
ATOM 762 O O . VAL A 1 99 ? -9.685 -9.293 10.628 1.00 92.50 99 VAL A O 1
ATOM 765 N N . ASP A 1 100 ? -8.444 -10.263 12.234 1.00 92.75 100 ASP A N 1
ATOM 766 C CA . ASP A 1 100 ? -9.421 -10.152 13.318 1.00 92.75 100 ASP A CA 1
ATOM 767 C C . ASP A 1 100 ? -8.790 -9.603 14.611 1.00 92.75 100 ASP A C 1
ATOM 769 O O . ASP A 1 100 ? -7.584 -9.357 14.692 1.00 92.75 100 ASP A O 1
ATOM 773 N N . GLY A 1 101 ? -9.626 -9.381 15.630 1.00 93.62 101 GLY A N 1
ATOM 774 C CA . GLY A 1 101 ? -9.202 -8.895 16.945 1.00 93.62 101 GLY A CA 1
ATOM 775 C C . GLY A 1 101 ? -8.760 -7.430 16.947 1.00 93.62 101 GLY A C 1
ATOM 776 O O . GLY A 1 101 ? -9.224 -6.621 16.140 1.00 93.62 101 GLY A O 1
ATOM 777 N N . ASP A 1 102 ? -7.853 -7.091 17.864 1.00 93.81 102 ASP A N 1
ATOM 778 C CA . ASP A 1 102 ? -7.408 -5.710 18.102 1.00 93.81 102 ASP A CA 1
ATOM 779 C C . ASP A 1 102 ? -6.766 -5.070 16.865 1.00 93.81 102 ASP A C 1
ATOM 781 O O . ASP A 1 102 ? -6.931 -3.873 16.629 1.00 93.81 102 ASP A O 1
ATOM 785 N N . LEU A 1 103 ? -6.086 -5.868 16.031 1.00 90.75 103 LEU A N 1
ATOM 786 C CA . LEU A 1 103 ? -5.505 -5.380 14.782 1.00 90.75 103 LEU A CA 1
ATOM 787 C C . LEU A 1 103 ? -6.594 -4.902 13.816 1.00 90.75 103 LEU A C 1
ATOM 789 O O . LEU A 1 103 ? -6.472 -3.819 13.253 1.00 90.75 103 LEU A O 1
ATOM 793 N N . LYS A 1 104 ? -7.688 -5.659 13.664 1.00 95.19 104 LYS A N 1
ATOM 794 C CA . LYS A 1 104 ? -8.823 -5.248 12.823 1.00 95.19 104 LYS A CA 1
ATOM 795 C C . LYS A 1 104 ? -9.412 -3.927 13.311 1.00 95.19 104 LYS A C 1
ATOM 797 O O . LYS A 1 104 ? -9.621 -3.020 12.512 1.00 95.19 104 LYS A O 1
ATOM 802 N N . VAL A 1 105 ? -9.630 -3.804 14.622 1.00 96.25 105 VAL A N 1
ATOM 803 C CA . VAL A 1 105 ? -10.167 -2.582 15.245 1.00 96.25 105 VAL A CA 1
ATOM 804 C C . VAL A 1 105 ? -9.255 -1.385 14.971 1.00 96.25 105 VAL A C 1
ATOM 806 O O . VAL A 1 105 ? -9.734 -0.335 14.550 1.00 96.25 105 VAL A O 1
ATOM 809 N N . PHE A 1 106 ? -7.942 -1.554 15.141 1.00 96.00 106 PHE A N 1
ATOM 810 C CA . PHE A 1 106 ? -6.954 -0.518 14.847 1.00 96.00 106 PHE A CA 1
ATOM 811 C C . PHE A 1 106 ? -6.966 -0.086 13.372 1.00 96.00 106 PHE A C 1
ATOM 813 O O . PHE A 1 106 ? -6.950 1.108 13.076 1.00 96.00 106 PHE A O 1
ATOM 820 N N . LEU A 1 107 ? -7.013 -1.038 12.437 1.00 95.94 107 LEU A N 1
ATOM 821 C CA . LEU A 1 107 ? -7.001 -0.736 11.003 1.00 95.94 107 LEU A CA 1
ATOM 822 C C . LEU A 1 107 ? -8.301 -0.062 10.538 1.00 95.94 107 LEU A C 1
ATOM 824 O O . LEU A 1 107 ? -8.253 0.836 9.698 1.00 95.94 107 LEU A O 1
ATOM 828 N N . VAL A 1 108 ? -9.449 -0.444 11.105 1.00 96.50 108 VAL A N 1
ATOM 829 C CA . VAL A 1 108 ? -10.733 0.231 10.856 1.00 96.50 108 VAL A CA 1
ATOM 830 C C . VAL A 1 108 ? -10.708 1.669 11.384 1.00 96.50 108 VAL A C 1
ATOM 832 O O . VAL A 1 108 ? -11.150 2.580 10.687 1.00 96.50 108 VAL A O 1
ATOM 835 N N . ASP A 1 109 ? -10.136 1.909 12.568 1.00 96.88 109 ASP A N 1
ATOM 836 C CA . ASP A 1 109 ? -9.944 3.268 13.098 1.00 96.88 109 ASP A CA 1
ATOM 837 C C . ASP A 1 109 ? -9.016 4.107 12.199 1.00 96.88 109 ASP A C 1
ATOM 839 O O . ASP A 1 109 ? -9.310 5.267 11.900 1.00 96.88 109 ASP A O 1
ATOM 843 N N . LEU A 1 110 ? -7.931 3.513 11.688 1.00 96.44 110 LEU A N 1
ATOM 844 C CA . LEU A 1 110 ? -7.048 4.160 10.713 1.00 96.44 110 LEU A CA 1
ATOM 845 C C . LEU A 1 110 ? -7.791 4.530 9.418 1.00 96.44 110 LEU A C 1
ATOM 847 O O . LEU A 1 110 ? -7.671 5.666 8.956 1.00 96.44 110 LEU A O 1
ATOM 851 N N . MET A 1 111 ? -8.594 3.615 8.866 1.00 96.69 111 MET A N 1
ATOM 852 C CA . MET A 1 111 ? -9.457 3.882 7.707 1.00 96.69 111 MET A CA 1
ATOM 853 C C . MET A 1 111 ? -10.412 5.053 7.992 1.00 96.69 111 MET A C 1
ATOM 855 O O . MET A 1 111 ? -10.565 5.959 7.169 1.00 96.69 111 MET A O 1
ATOM 859 N N . GLY A 1 112 ? -11.000 5.083 9.192 1.00 96.12 112 GLY A N 1
ATOM 860 C CA . GLY A 1 112 ? -11.859 6.169 9.668 1.00 96.12 112 GLY A CA 1
ATOM 861 C C . GLY A 1 112 ? -11.151 7.523 9.677 1.00 96.12 112 GLY A C 1
ATOM 862 O O . GLY A 1 112 ? -11.693 8.504 9.156 1.00 96.12 112 GLY A O 1
ATOM 863 N N . LYS A 1 113 ? -9.916 7.575 10.186 1.00 96.00 113 LYS A N 1
ATOM 864 C CA . LYS A 1 113 ? -9.084 8.790 10.179 1.00 96.00 113 LYS A CA 1
ATOM 865 C C . LYS A 1 113 ? -8.809 9.275 8.761 1.00 96.00 113 LYS A C 1
ATOM 867 O O . LYS A 1 113 ? -9.055 10.444 8.479 1.00 96.00 113 LYS A O 1
ATOM 872 N N . ILE A 1 114 ? -8.399 8.379 7.859 1.00 95.69 114 ILE A N 1
ATOM 873 C CA . ILE A 1 114 ? -8.148 8.714 6.448 1.00 95.69 114 ILE A CA 1
ATOM 874 C C . ILE A 1 114 ? -9.409 9.297 5.801 1.00 95.69 114 ILE A C 1
ATOM 876 O O . ILE A 1 114 ? -9.353 10.326 5.135 1.00 95.69 114 ILE A O 1
ATOM 880 N N . SER A 1 115 ? -10.568 8.682 6.043 1.00 95.50 115 SER A N 1
ATOM 881 C CA . SER A 1 115 ? -11.847 9.113 5.468 1.00 95.50 115 SER A CA 1
ATOM 882 C C . SER A 1 115 ? -12.291 10.524 5.902 1.00 95.50 115 SER A C 1
ATOM 884 O O . SER A 1 115 ? -13.047 11.192 5.187 1.00 95.50 115 SER A O 1
ATOM 886 N N . SER A 1 116 ? -11.825 10.983 7.069 1.00 93.94 116 SER A N 1
ATOM 887 C CA . SER A 1 116 ? -12.251 12.233 7.714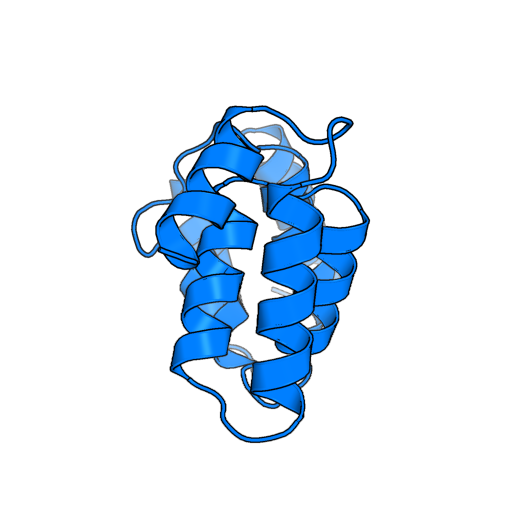 1.00 93.94 116 SER A CA 1
ATOM 888 C C . SER A 1 116 ? -11.201 13.347 7.668 1.00 93.94 116 SER A C 1
ATOM 890 O O . SER A 1 116 ? -11.521 1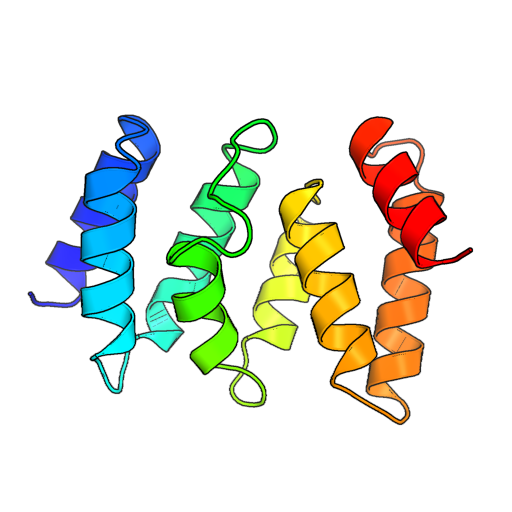4.496 7.976 1.00 93.94 116 SER A O 1
ATOM 892 N N . ASP A 1 117 ? -9.961 13.042 7.286 1.00 93.69 117 ASP A N 1
ATOM 893 C CA . ASP A 1 117 ? -8.875 14.017 7.232 1.00 93.69 117 ASP A CA 1
ATOM 894 C C . ASP A 1 117 ? -8.981 14.901 5.983 1.00 93.69 117 ASP A C 1
ATOM 896 O O . ASP A 1 117 ? -8.691 14.483 4.865 1.00 93.69 117 ASP A O 1
ATOM 900 N N . ASN A 1 118 ? -9.354 16.167 6.172 1.00 92.56 118 ASN A N 1
ATOM 901 C CA . ASN A 1 118 ? -9.544 17.112 5.073 1.00 92.56 118 ASN A CA 1
ATOM 902 C C . ASN A 1 118 ? -8.259 17.476 4.301 1.00 92.56 118 ASN A C 1
ATOM 904 O O . ASN A 1 118 ? -8.370 18.086 3.235 1.00 92.56 118 ASN A O 1
ATOM 908 N N . SER A 1 119 ? -7.073 17.114 4.802 1.00 91.69 119 SER A N 1
ATOM 909 C CA . SER A 1 119 ? -5.796 17.297 4.098 1.00 91.69 119 SER A CA 1
ATOM 910 C C . SER A 1 119 ? -5.552 16.244 3.009 1.00 91.69 119 SER A C 1
ATOM 912 O O . SER A 1 119 ? -4.816 16.506 2.059 1.00 91.69 119 SER A O 1
ATOM 914 N N . ILE A 1 120 ? -6.214 15.087 3.099 1.00 92.12 120 ILE A N 1
ATOM 915 C CA . ILE A 1 120 ? -6.103 13.987 2.135 1.00 92.12 120 ILE A CA 1
ATOM 916 C C . ILE A 1 120 ? -7.002 14.256 0.920 1.00 92.12 120 ILE A C 1
ATOM 918 O O . ILE A 1 120 ? -8.093 14.807 1.060 1.00 92.12 120 ILE A O 1
ATOM 922 N N . GLY A 1 121 ? -6.577 13.855 -0.281 1.00 92.00 121 GLY A N 1
ATOM 923 C CA . GLY A 1 121 ? -7.338 14.047 -1.522 1.00 92.00 121 GLY A CA 1
ATOM 924 C C . GLY A 1 121 ? -8.757 13.462 -1.477 1.00 92.00 121 GLY A C 1
ATOM 925 O O . GLY A 1 121 ? -8.989 12.403 -0.896 1.00 92.00 121 GLY A O 1
ATOM 926 N N . VAL A 1 122 ? -9.719 14.149 -2.108 1.00 93.38 122 VAL A N 1
ATOM 927 C CA . VAL A 1 122 ? -11.149 13.782 -2.059 1.00 93.38 122 VAL A CA 1
ATOM 928 C C . VAL A 1 122 ? -11.420 12.353 -2.534 1.00 93.38 122 VAL A C 1
ATOM 930 O O . VAL A 1 122 ? -12.236 11.678 -1.914 1.00 93.38 122 VAL A O 1
ATOM 933 N N . ASP A 1 123 ? -10.693 11.880 -3.546 1.00 92.69 123 ASP A N 1
ATOM 934 C CA . ASP A 1 123 ? -10.850 10.531 -4.100 1.00 92.69 123 ASP A CA 1
ATOM 935 C C . ASP A 1 123 ? -10.431 9.455 -3.090 1.00 92.69 123 ASP A C 1
ATOM 937 O O . ASP A 1 123 ? -11.148 8.484 -2.867 1.00 92.69 123 ASP A O 1
ATOM 941 N N . VAL A 1 124 ? -9.305 9.671 -2.401 1.00 94.25 124 VAL A N 1
ATOM 942 C CA . VAL A 1 124 ? -8.788 8.763 -1.364 1.00 94.25 124 VAL A CA 1
ATOM 943 C C . VAL A 1 124 ? -9.747 8.705 -0.176 1.00 94.25 124 VAL A C 1
ATOM 945 O O . VAL A 1 124 ? -10.069 7.625 0.319 1.00 94.25 124 VAL A O 1
ATOM 948 N N . ARG A 1 125 ? -10.265 9.863 0.257 1.00 95.50 125 ARG A N 1
ATOM 949 C CA . ARG A 1 125 ? -11.279 9.922 1.321 1.00 95.50 125 ARG A CA 1
ATOM 950 C C . ARG A 1 125 ? -12.579 9.255 0.895 1.00 95.50 125 ARG A C 1
ATOM 952 O O . ARG A 1 125 ? -13.204 8.597 1.717 1.00 95.50 125 ARG A O 1
ATOM 959 N N . GLY A 1 126 ? -12.992 9.446 -0.357 1.00 94.69 126 GLY A N 1
ATOM 960 C CA . GLY A 1 126 ? -14.167 8.807 -0.946 1.00 94.69 126 GLY A CA 1
ATOM 961 C C . GLY A 1 126 ? -14.055 7.289 -0.881 1.00 94.69 126 GLY A C 1
ATOM 962 O O . GLY A 1 126 ? -14.902 6.656 -0.259 1.00 94.69 126 GLY A O 1
ATOM 963 N N . ALA A 1 127 ? -12.953 6.734 -1.388 1.00 93.50 127 ALA A N 1
ATOM 964 C CA . ALA A 1 127 ? -12.671 5.302 -1.320 1.00 93.50 127 ALA A CA 1
ATOM 965 C C . ALA A 1 127 ? -12.678 4.776 0.127 1.00 93.50 127 ALA A C 1
ATOM 967 O O . ALA A 1 127 ? -13.309 3.765 0.423 1.00 93.50 127 ALA A O 1
ATOM 968 N N . ALA A 1 128 ? -12.041 5.492 1.062 1.00 94.88 128 ALA A N 1
ATOM 969 C CA . ALA A 1 128 ? -12.042 5.104 2.472 1.00 94.88 128 ALA A CA 1
ATOM 970 C C . ALA A 1 128 ? -13.458 5.098 3.084 1.00 94.88 128 ALA A C 1
ATOM 972 O O . ALA A 1 128 ? -13.784 4.203 3.859 1.00 94.88 128 ALA A O 1
ATOM 973 N N . LYS A 1 129 ? -14.316 6.067 2.728 1.00 94.88 129 LYS A N 1
ATOM 974 C CA . LYS A 1 129 ? -15.722 6.104 3.177 1.00 94.88 129 LYS A CA 1
ATOM 975 C C . LYS A 1 129 ? -16.542 4.958 2.603 1.00 94.88 129 LYS A C 1
ATOM 977 O O . LYS A 1 129 ? -17.353 4.389 3.327 1.00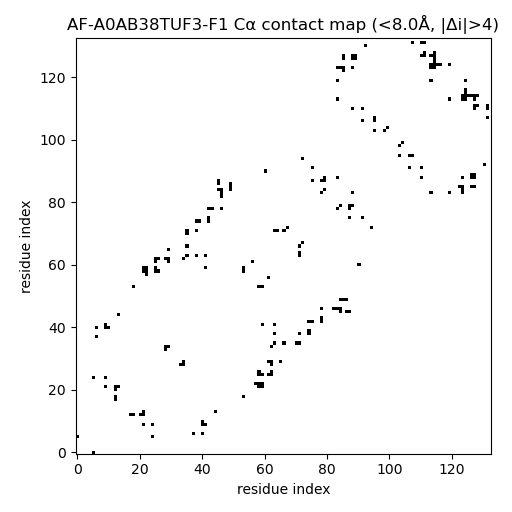 94.88 129 LYS A O 1
ATOM 982 N N . GLU A 1 130 ? -16.337 4.627 1.332 1.00 94.88 130 GLU A N 1
ATOM 983 C CA . GLU A 1 130 ? -17.027 3.512 0.681 1.00 94.88 130 GLU A CA 1
ATOM 984 C C . GLU A 1 130 ? -16.716 2.182 1.372 1.00 94.88 130 GLU A C 1
ATOM 986 O O . GLU A 1 130 ? -17.628 1.398 1.600 1.00 94.88 130 GLU A O 1
ATOM 991 N N . PHE A 1 131 ? -15.466 1.953 1.791 1.00 93.25 131 PHE A N 1
ATOM 992 C CA . PHE A 1 131 ? -15.098 0.732 2.521 1.00 93.25 131 PHE A CA 1
ATOM 993 C C . PHE A 1 131 ? -15.599 0.676 3.971 1.00 93.25 131 PHE A C 1
ATOM 995 O O . PHE A 1 131 ? -15.608 -0.400 4.563 1.00 93.25 131 PHE A O 1
ATOM 1002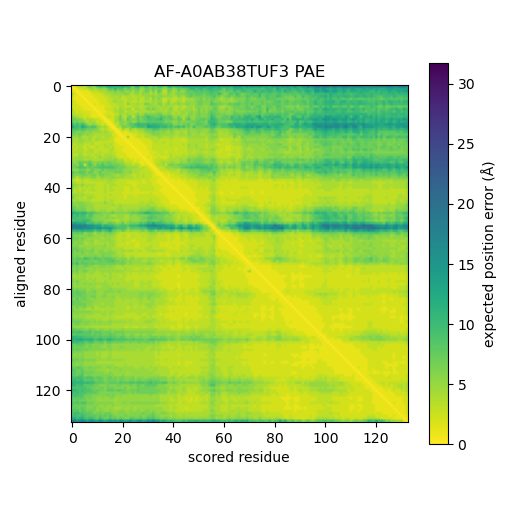 N N . LEU A 1 132 ? -15.994 1.810 4.553 1.00 90.88 132 LEU A N 1
ATOM 1003 C CA . LEU A 1 132 ? -16.562 1.886 5.904 1.00 90.88 132 LEU A CA 1
ATOM 1004 C C . LEU A 1 132 ? -18.098 1.835 5.929 1.00 90.88 132 LEU A C 1
ATOM 1006 O O . LEU A 1 132 ? -18.669 1.786 7.020 1.00 90.88 132 LEU A O 1
ATOM 1010 N N . SER A 1 133 ? -18.745 1.922 4.762 1.00 85.19 133 SER A N 1
ATOM 1011 C CA . SER A 1 133 ? -20.209 1.943 4.612 1.00 85.19 133 SER A CA 1
ATOM 1012 C C . SER A 1 133 ? -20.799 0.536 4.632 1.00 85.19 133 SER A C 1
ATOM 1014 O O . SER A 1 133 ? -21.880 0.380 5.243 1.00 85.19 133 SER A O 1
#

Nearest PDB structures (foldseek):
  3bx3-assembly2_B  TM=4.084E-01  e=2.133E-01  Saccharomyces cerevisiae
  3bx3-assembly1_A  TM=4.056E-01  e=3.165E-01  Saccharomyces cerevisiae
  7wtx-assembly1_K  TM=5.472E-01  e=2.167E+00  Homo sapiens
  3bx2-assembly2_B  TM=4.062E-01  e=1.534E+00  Saccharomyces cerevisiae

Mean predicted aligned error: 4.8 Å

Solvent-accessible surface area (backbone atoms only — not comparable to full-atom values): 7550 Å² total; per-residue (Å²): 131,58,73,69,57,49,53,52,48,52,53,53,32,62,70,67,68,41,59,71,65,42,33,57,48,21,53,55,36,54,76,40,98,65,39,73,77,47,46,67,60,55,46,49,46,50,51,76,39,57,87,62,85,67,62,92,84,18,47,64,56,55,40,46,57,74,26,60,97,67,56,36,63,60,51,50,54,56,39,50,72,73,47,64,24,49,64,58,48,52,52,48,54,53,49,44,75,74,47,66,67,72,62,25,56,52,49,53,52,50,40,52,49,52,38,67,40,84,89,52,57,68,65,36,20,47,52,32,44,62,77,72,106

pLDDT: mean 87.96, std 6.65, range [62.5, 96.88]

Organism: Burkholderia gladioli (NCBI:txid28095)

Sequence (133 aa):
MDAKEIEGKLHDLSSSMNLDGLDDLCDEIDGRGDGGRFLDAIFAILENNPSKDFGSPGAIVHAAERYFGKGYEQKLIESLSRNPTVHTVWMLNRVINGVDGDLKVFLVDLMGKISSDNSIGVDVRGAAKEFLS